Protein AF-A0A2N8P5I0-F1 (afdb_monomer_lite)

Secondary structure (DSSP, 8-state):
-HHHHHHHHHHHHTTGGGTSTT-TTEEEE--TT-SSPEEEETTTTEEEP---HHHHHHHHHHHHHTTPPEESS---

Sequence (76 aa):
MEICLAMRAEIAESYSYLWTTECDDWILLQTPRAIAPVIYNRSDRQVLLIDDDEVYAIVVAKMKNAGIQVFDQIPE

Radius of gyration: 12.61 Å; chains: 1; bounding box: 30×22×36 Å

Structure (mmCIF, N/CA/C/O backbone):
data_AF-A0A2N8P5I0-F1
#
_entry.id   AF-A0A2N8P5I0-F1
#
loop_
_atom_site.group_PDB
_atom_site.id
_atom_site.type_symbol
_atom_site.label_atom_id
_atom_site.label_alt_id
_atom_site.label_comp_id
_atom_site.label_asym_id
_atom_site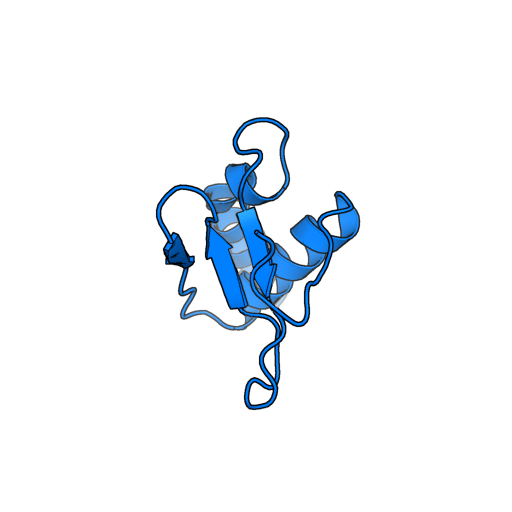.label_entity_id
_atom_site.label_seq_id
_atom_site.pdbx_PDB_ins_code
_atom_site.Cartn_x
_atom_site.Cartn_y
_atom_site.Cartn_z
_atom_site.occupancy
_atom_site.B_iso_or_equiv
_atom_site.auth_seq_id
_atom_site.auth_comp_id
_atom_site.auth_asym_id
_atom_site.auth_atom_id
_atom_site.pdbx_PDB_model_num
ATOM 1 N N . MET A 1 1 ? 19.124 -0.580 -18.908 1.00 59.78 1 MET A N 1
ATOM 2 C CA . MET A 1 1 ? 18.812 -0.371 -17.477 1.00 59.78 1 MET A CA 1
ATOM 3 C C . MET A 1 1 ? 17.540 0.458 -17.297 1.00 59.78 1 MET A C 1
ATOM 5 O O . MET A 1 1 ? 16.728 0.083 -16.471 1.00 59.78 1 MET A O 1
ATOM 9 N N . GLU A 1 2 ? 17.299 1.494 -18.112 1.00 61.53 2 GLU A N 1
ATOM 10 C CA . GLU A 1 2 ? 16.079 2.332 -18.040 1.00 61.53 2 GLU A CA 1
ATOM 11 C C . GLU A 1 2 ? 14.760 1.596 -18.356 1.00 61.53 2 GLU A C 1
ATOM 13 O O . GLU A 1 2 ? 13.722 1.922 -17.788 1.00 61.53 2 GLU A O 1
ATOM 18 N N . ILE A 1 3 ? 14.795 0.554 -19.195 1.00 64.56 3 ILE A N 1
ATOM 19 C CA . ILE A 1 3 ? 13.592 -0.200 -19.604 1.00 64.56 3 ILE A CA 1
ATOM 20 C C . ILE A 1 3 ? 12.956 -0.957 -18.421 1.00 64.56 3 ILE A C 1
ATOM 22 O O . ILE A 1 3 ? 11.735 -0.987 -18.298 1.00 64.56 3 ILE A O 1
ATOM 26 N N . CYS A 1 4 ? 13.763 -1.526 -17.516 1.00 75.69 4 CYS A N 1
ATOM 27 C CA . CYS A 1 4 ? 13.242 -2.284 -16.372 1.00 75.69 4 CYS A CA 1
ATOM 28 C C . CYS A 1 4 ? 12.549 -1.383 -15.342 1.00 75.69 4 CYS A C 1
ATOM 30 O O . CYS A 1 4 ? 11.567 -1.795 -14.733 1.00 75.69 4 CYS A O 1
ATOM 32 N N . LEU A 1 5 ? 13.037 -0.151 -15.163 1.00 73.06 5 LEU A N 1
ATOM 33 C CA . LEU A 1 5 ? 12.446 0.804 -14.226 1.00 73.06 5 LEU A CA 1
ATOM 34 C C . LEU A 1 5 ? 11.106 1.343 -14.748 1.00 73.06 5 LEU A C 1
ATOM 36 O O . LEU A 1 5 ? 10.144 1.429 -13.990 1.00 73.06 5 LEU A O 1
ATOM 40 N N . ALA A 1 6 ? 11.020 1.647 -16.048 1.00 78.75 6 ALA A N 1
ATOM 41 C CA . ALA A 1 6 ? 9.776 2.095 -16.677 1.00 78.75 6 ALA A CA 1
ATOM 42 C C . ALA A 1 6 ? 8.668 1.032 -16.581 1.00 78.75 6 ALA A C 1
ATOM 44 O O . ALA A 1 6 ? 7.539 1.353 -16.222 1.00 78.75 6 ALA A O 1
ATOM 45 N N . MET A 1 7 ? 9.012 -0.240 -16.807 1.00 85.19 7 MET A N 1
ATOM 46 C CA . MET A 1 7 ? 8.065 -1.350 -16.673 1.00 85.19 7 MET A CA 1
ATOM 47 C C . MET A 1 7 ? 7.530 -1.485 -15.240 1.00 85.19 7 MET A C 1
ATOM 49 O O . MET A 1 7 ? 6.346 -1.729 -15.034 1.00 85.19 7 MET A O 1
ATOM 53 N N . ARG A 1 8 ? 8.376 -1.281 -14.226 1.00 87.50 8 ARG A N 1
ATOM 54 C CA . ARG A 1 8 ? 7.940 -1.325 -12.822 1.00 87.50 8 ARG A CA 1
ATOM 55 C C . ARG A 1 8 ? 7.098 -0.129 -12.414 1.00 87.50 8 ARG A C 1
ATOM 57 O O . ARG A 1 8 ? 6.196 -0.286 -11.599 1.00 87.50 8 ARG A O 1
ATOM 64 N N . ALA A 1 9 ? 7.350 1.042 -12.992 1.00 87.44 9 ALA A N 1
ATOM 65 C CA . ALA A 1 9 ? 6.482 2.197 -12.801 1.00 87.44 9 ALA A CA 1
ATOM 66 C C . ALA A 1 9 ? 5.074 1.934 -13.360 1.00 87.44 9 ALA A C 1
ATOM 68 O O . ALA A 1 9 ? 4.097 2.270 -12.698 1.00 87.44 9 ALA A O 1
ATOM 69 N N . GLU A 1 10 ? 4.973 1.276 -14.517 1.00 91.56 10 GLU A N 1
ATOM 70 C CA . GLU A 1 10 ? 3.693 0.852 -15.096 1.00 91.56 10 GLU A CA 1
ATOM 71 C C . GLU A 1 10 ? 2.984 -0.188 -14.216 1.00 91.56 10 GLU A C 1
ATOM 73 O O . GLU A 1 10 ? 1.802 -0.033 -13.918 1.00 91.5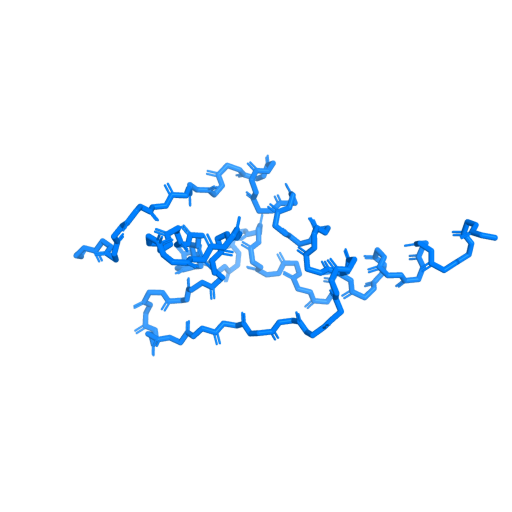6 10 GLU A O 1
ATOM 78 N N . ILE A 1 11 ? 3.707 -1.195 -13.706 1.00 93.00 11 ILE A N 1
ATOM 79 C CA . ILE A 1 11 ? 3.152 -2.156 -12.735 1.00 93.00 11 ILE A CA 1
ATOM 80 C C . ILE A 1 11 ? 2.666 -1.429 -11.478 1.00 93.00 11 ILE A C 1
ATOM 82 O O . ILE A 1 11 ? 1.581 -1.726 -10.981 1.00 93.00 11 ILE A O 1
ATOM 86 N N . ALA A 1 12 ? 3.427 -0.452 -10.980 1.00 93.88 12 ALA A N 1
ATOM 87 C CA . ALA A 1 12 ? 3.025 0.334 -9.825 1.00 93.88 12 ALA A CA 1
ATOM 88 C C . ALA A 1 12 ? 1.686 1.044 -10.073 1.00 93.88 12 ALA A C 1
ATOM 90 O O . ALA A 1 12 ? 0.871 1.063 -9.163 1.00 93.88 12 ALA A O 1
ATOM 91 N N . GLU A 1 13 ? 1.401 1.555 -11.279 1.00 94.38 13 GLU A N 1
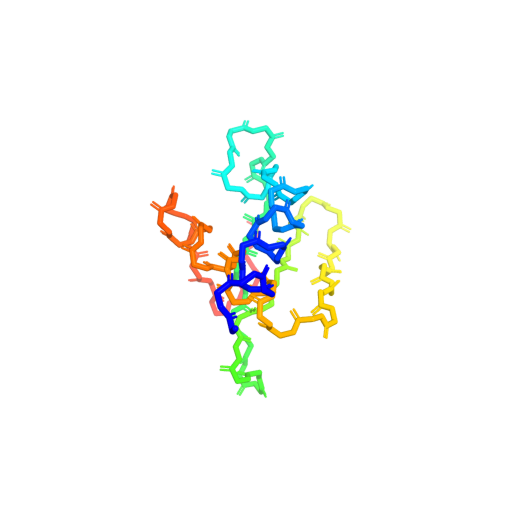ATOM 92 C CA . GLU A 1 13 ? 0.099 2.182 -11.583 1.00 94.38 13 GLU A CA 1
ATOM 93 C C . GLU A 1 13 ? -1.102 1.250 -11.375 1.00 94.38 13 GLU A C 1
ATOM 95 O O . GLU A 1 13 ? -2.186 1.741 -11.078 1.00 94.38 13 GLU A O 1
ATOM 100 N N . SER A 1 14 ? -0.939 -0.079 -11.433 1.00 94.12 14 SER A N 1
ATOM 101 C CA . SER A 1 14 ? -2.030 -1.007 -11.075 1.00 94.12 14 SER A CA 1
ATOM 102 C C . SER A 1 14 ? -2.488 -0.876 -9.612 1.00 94.12 14 SER A C 1
ATOM 104 O O . SER A 1 14 ? -3.588 -1.304 -9.267 1.00 94.12 14 SER A O 1
ATOM 106 N N . TYR A 1 15 ? -1.678 -0.225 -8.772 1.00 94.06 15 TYR A N 1
ATOM 107 C CA . TYR A 1 15 ? -1.958 0.091 -7.375 1.00 94.06 15 TYR A CA 1
ATOM 108 C C . TYR A 1 15 ? -2.419 1.540 -7.153 1.00 94.06 15 TYR A C 1
ATOM 110 O O . TYR A 1 15 ? -2.445 2.004 -6.013 1.00 94.06 15 TYR A O 1
ATOM 118 N N . SER A 1 16 ? -2.791 2.282 -8.205 1.00 93.75 16 SER A N 1
ATOM 119 C CA . SER A 1 16 ? -3.128 3.711 -8.100 1.00 93.75 16 SER A CA 1
ATOM 120 C C . SER A 1 16 ? -4.264 4.044 -7.144 1.00 93.75 16 SER A C 1
ATOM 122 O O . SER A 1 16 ? -4.309 5.146 -6.592 1.00 93.75 16 SER A O 1
ATOM 124 N N . TYR A 1 17 ? -5.144 3.083 -6.884 1.00 90.94 17 TYR A N 1
ATOM 125 C CA . TYR A 1 17 ? -6.208 3.186 -5.890 1.00 90.94 17 TYR A CA 1
ATOM 126 C C . TYR A 1 17 ? -5.694 3.453 -4.459 1.00 90.94 17 TYR A C 1
ATOM 128 O O . TYR A 1 17 ? -6.462 3.902 -3.618 1.00 90.94 17 TYR A O 1
ATOM 136 N N . LEU A 1 18 ? -4.407 3.216 -4.167 1.00 92.62 18 LEU A N 1
ATOM 137 C CA . LEU A 1 18 ? -3.802 3.448 -2.847 1.00 92.62 18 LEU A CA 1
ATOM 138 C C . LEU A 1 18 ? -3.471 4.920 -2.547 1.00 92.62 18 LEU A C 1
ATOM 140 O O . LEU A 1 18 ? -3.237 5.268 -1.392 1.00 92.62 18 LEU A O 1
ATOM 144 N N . TRP A 1 19 ? -3.368 5.777 -3.565 1.00 91.25 19 TRP A N 1
ATOM 145 C CA . TRP A 1 19 ? -2.982 7.192 -3.414 1.00 91.25 19 TRP A CA 1
ATOM 146 C C . TRP A 1 19 ? -3.901 8.152 -4.177 1.00 91.25 19 TRP A C 1
ATOM 148 O O . TRP A 1 19 ? -3.576 9.325 -4.367 1.00 91.25 19 TRP A O 1
ATOM 158 N N . THR A 1 20 ? -5.040 7.650 -4.642 1.00 87.38 20 THR A N 1
ATOM 159 C CA . THR A 1 20 ? -6.108 8.427 -5.274 1.00 87.38 20 THR A CA 1
ATOM 160 C C . THR A 1 20 ? -7.331 8.443 -4.359 1.00 87.38 20 THR A C 1
ATOM 162 O O . THR A 1 20 ? -7.419 7.675 -3.405 1.00 87.38 20 THR A O 1
ATOM 165 N N . THR A 1 21 ? -8.298 9.314 -4.640 1.00 68.56 21 THR A N 1
ATOM 166 C CA . THR A 1 21 ? -9.523 9.494 -3.834 1.00 68.56 21 THR A CA 1
ATOM 167 C C . THR A 1 21 ? -10.508 8.321 -3.925 1.00 68.56 21 THR A C 1
ATOM 169 O O . THR A 1 21 ? -11.656 8.449 -3.518 1.00 68.56 21 THR A O 1
ATOM 172 N N . GLU A 1 22 ? -10.114 7.208 -4.544 1.00 68.38 22 GLU A N 1
ATOM 173 C CA . GLU A 1 22 ? -10.983 6.050 -4.761 1.00 68.38 22 GLU A CA 1
ATOM 174 C C . GLU A 1 22 ? -10.992 5.088 -3.564 1.00 68.38 22 GLU A C 1
ATOM 176 O O . GLU A 1 22 ? -11.820 4.178 -3.522 1.00 68.38 22 GLU A O 1
ATOM 181 N N . CYS A 1 23 ? -10.099 5.263 -2.579 1.00 62.12 23 CYS A N 1
ATOM 182 C CA . CYS A 1 23 ? -9.981 4.319 -1.472 1.00 62.12 23 CYS A CA 1
ATOM 183 C C . CYS A 1 23 ? -9.409 4.969 -0.191 1.00 62.12 23 CYS A C 1
ATOM 185 O O . CYS A 1 23 ? -8.213 4.900 0.087 1.00 62.12 23 CYS A O 1
ATOM 187 N N . ASP A 1 24 ? -10.294 5.580 0.606 1.00 70.44 24 ASP A N 1
ATOM 188 C CA . ASP A 1 24 ? -9.969 6.465 1.747 1.00 70.44 24 ASP A CA 1
ATOM 189 C C . ASP A 1 24 ? -9.324 5.784 2.974 1.00 70.44 24 ASP A C 1
ATOM 191 O O . ASP A 1 24 ? -8.952 6.456 3.940 1.00 70.44 24 ASP A O 1
ATOM 195 N N . ASP A 1 25 ? -9.174 4.458 2.964 1.00 88.19 25 ASP A N 1
ATOM 196 C CA . ASP A 1 25 ? -8.782 3.691 4.152 1.00 88.19 25 ASP A CA 1
ATOM 197 C C . ASP A 1 25 ? -7.423 3.000 4.077 1.00 88.19 25 ASP A C 1
ATOM 199 O O . ASP A 1 25 ? -7.031 2.310 5.025 1.00 88.19 25 ASP A O 1
ATOM 203 N N . TRP A 1 26 ? -6.671 3.217 3.000 1.00 92.31 26 TRP A N 1
ATOM 204 C CA . TRP A 1 26 ? -5.289 2.760 2.920 1.00 92.31 26 TRP A CA 1
ATOM 205 C C . TRP A 1 26 ? -4.349 3.734 3.619 1.00 92.31 26 TRP A C 1
ATOM 207 O O . TRP A 1 26 ? -4.298 4.924 3.318 1.00 92.31 26 TRP A O 1
ATOM 217 N N . ILE A 1 27 ? -3.564 3.199 4.546 1.00 93.25 27 ILE A N 1
ATOM 218 C CA . ILE A 1 27 ? -2.558 3.937 5.299 1.00 93.25 27 ILE A CA 1
ATOM 219 C C . ILE A 1 27 ? -1.199 3.257 5.190 1.00 93.25 27 ILE A C 1
ATOM 221 O O . ILE A 1 27 ? -1.082 2.080 4.840 1.00 93.25 27 ILE A O 1
ATOM 225 N N . LEU A 1 28 ? -0.161 4.004 5.549 1.00 95.12 28 LEU A N 1
ATOM 226 C CA . LEU A 1 28 ? 1.161 3.452 5.797 1.00 95.12 28 LEU A CA 1
ATOM 227 C C . LEU A 1 28 ? 1.319 3.246 7.302 1.00 95.12 28 LEU A C 1
ATOM 229 O O . LEU A 1 28 ? 1.198 4.194 8.070 1.00 95.12 28 LEU A O 1
ATOM 233 N N . LEU A 1 29 ? 1.594 2.021 7.735 1.00 94.69 29 LEU A N 1
ATOM 234 C CA . LEU A 1 29 ? 1.792 1.683 9.142 1.00 94.69 29 LEU A CA 1
ATOM 235 C C . LEU A 1 29 ? 3.267 1.349 9.394 1.00 94.69 29 LEU A C 1
ATOM 237 O O . LEU A 1 29 ? 3.787 0.335 8.930 1.00 94.69 29 LEU A O 1
ATOM 241 N N . GLN A 1 30 ? 3.961 2.187 10.151 1.00 94.62 30 GLN A N 1
ATOM 242 C CA . GLN A 1 30 ? 5.320 1.932 10.600 1.00 94.62 30 GLN A CA 1
ATOM 243 C C . GLN A 1 30 ? 5.284 1.074 11.865 1.00 94.62 30 GLN A C 1
ATOM 245 O O . GLN A 1 30 ? 4.904 1.526 12.939 1.00 94.62 30 GLN A O 1
ATOM 250 N N . THR A 1 31 ? 5.707 -0.186 11.757 1.00 88.62 31 THR A N 1
ATOM 251 C CA . THR A 1 31 ? 5.829 -1.056 12.937 1.00 88.62 31 THR A CA 1
ATOM 252 C C . THR A 1 31 ? 7.242 -0.961 13.529 1.00 88.62 31 THR A C 1
ATOM 254 O O . THR A 1 31 ? 8.199 -0.761 12.775 1.00 88.62 31 THR A O 1
ATOM 257 N N . PRO A 1 32 ? 7.432 -1.174 14.848 1.00 87.69 32 PRO A N 1
ATOM 258 C CA . PRO A 1 32 ? 8.751 -1.061 15.486 1.00 87.69 32 PRO A CA 1
ATOM 259 C C . PRO A 1 32 ? 9.817 -2.031 14.957 1.00 87.69 32 PRO A C 1
ATOM 261 O O . PRO A 1 32 ? 11.000 -1.849 15.225 1.00 87.69 32 PRO A O 1
ATOM 264 N N . ARG A 1 33 ? 9.406 -3.104 14.267 1.00 87.75 33 ARG A N 1
ATOM 265 C CA . ARG A 1 33 ? 10.305 -4.145 13.745 1.00 87.75 33 ARG A CA 1
ATOM 266 C C . ARG A 1 33 ? 10.484 -4.091 12.229 1.00 87.75 33 ARG A C 1
ATOM 268 O O . ARG A 1 33 ? 11.349 -4.795 11.717 1.00 87.75 33 ARG A O 1
ATOM 275 N N . ALA A 1 34 ? 9.675 -3.310 11.517 1.00 85.25 34 ALA A N 1
ATOM 276 C CA . ALA A 1 34 ? 9.757 -3.218 10.067 1.00 85.25 34 ALA A CA 1
ATOM 277 C C . ALA A 1 34 ? 10.729 -2.110 9.646 1.00 85.25 34 ALA A C 1
ATOM 279 O O . ALA A 1 34 ? 10.686 -0.997 10.163 1.00 85.25 34 ALA A O 1
ATOM 280 N N . ILE A 1 35 ? 11.590 -2.416 8.675 1.00 86.94 35 ILE A N 1
ATOM 281 C CA . ILE A 1 35 ? 12.540 -1.451 8.098 1.00 86.94 35 ILE A CA 1
ATOM 282 C C . ILE A 1 35 ? 11.803 -0.394 7.259 1.00 86.94 35 ILE A C 1
ATOM 284 O O . ILE A 1 35 ? 12.265 0.737 7.139 1.00 86.94 35 ILE A O 1
ATOM 288 N N . ALA A 1 36 ? 10.642 -0.752 6.707 1.00 89.00 36 ALA A N 1
ATOM 289 C CA . ALA A 1 36 ? 9.794 0.130 5.923 1.00 89.00 36 ALA A CA 1
ATOM 290 C C . ALA A 1 36 ? 8.317 0.015 6.363 1.00 89.00 36 ALA A C 1
ATOM 292 O O . ALA A 1 36 ? 7.943 -1.007 6.948 1.00 89.00 36 ALA A O 1
ATOM 293 N N . PRO A 1 37 ? 7.479 1.037 6.105 1.00 93.75 37 PRO A N 1
ATOM 294 C CA . PRO A 1 37 ? 6.075 1.032 6.512 1.00 93.75 37 PRO A CA 1
ATOM 295 C C . PRO A 1 37 ? 5.251 -0.008 5.750 1.00 93.75 37 PRO A C 1
ATOM 297 O O . PRO A 1 37 ? 5.349 -0.098 4.537 1.00 93.75 37 PRO A O 1
ATOM 300 N N . VAL A 1 38 ? 4.366 -0.738 6.417 1.00 94.62 38 VAL A N 1
ATOM 301 C CA . VAL A 1 38 ? 3.459 -1.667 5.729 1.00 94.62 38 VAL A CA 1
ATOM 302 C C . VAL A 1 38 ? 2.256 -0.927 5.145 1.00 94.62 38 VAL A C 1
ATOM 304 O O . VAL A 1 38 ? 1.754 0.020 5.748 1.00 94.62 38 VAL A O 1
ATOM 307 N N . ILE A 1 39 ? 1.774 -1.370 3.984 1.00 95.12 39 ILE A N 1
ATOM 308 C CA . ILE A 1 39 ? 0.541 -0.854 3.380 1.00 95.12 39 ILE A CA 1
ATOM 309 C C . ILE A 1 39 ? -0.634 -1.572 4.046 1.00 95.12 39 ILE A C 1
ATOM 311 O O . ILE A 1 39 ? -0.752 -2.795 3.951 1.00 95.12 39 ILE A O 1
ATOM 315 N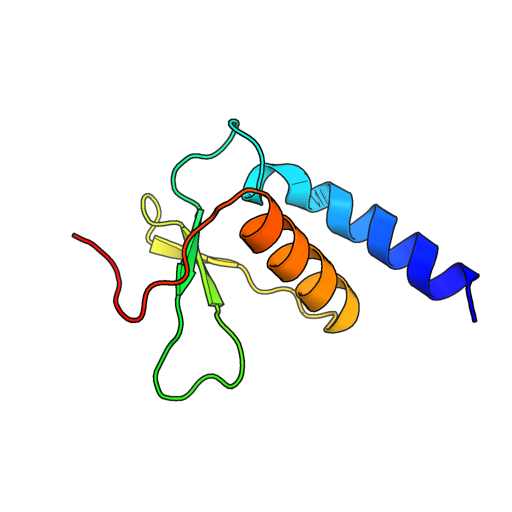 N . TYR A 1 40 ? -1.483 -0.823 4.745 1.00 93.94 40 TYR A N 1
ATOM 316 C CA . TYR A 1 40 ? -2.554 -1.370 5.574 1.00 93.94 40 TYR A CA 1
ATOM 317 C C . TYR A 1 40 ? -3.900 -0.747 5.218 1.00 93.94 40 TYR A C 1
ATOM 319 O O . TYR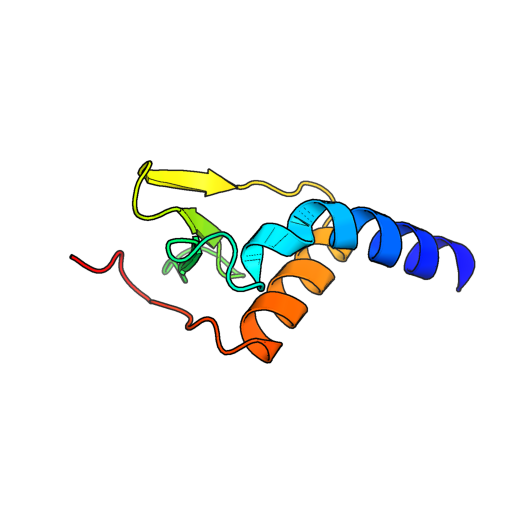 A 1 40 ? -4.018 0.474 5.158 1.00 93.94 40 TYR A O 1
ATOM 327 N N . ASN A 1 41 ? -4.918 -1.579 5.019 1.00 91.88 41 ASN A N 1
ATOM 328 C CA . ASN A 1 41 ? -6.301 -1.145 4.874 1.00 91.88 41 ASN A CA 1
ATOM 329 C C . ASN A 1 41 ? -6.995 -1.166 6.241 1.00 91.88 41 ASN A C 1
ATOM 331 O O . ASN A 1 41 ? -7.068 -2.217 6.886 1.00 91.88 41 ASN A O 1
ATOM 335 N N . ARG A 1 42 ? -7.521 -0.018 6.675 1.00 89.69 42 ARG A N 1
ATOM 336 C CA . ARG A 1 42 ? -8.193 0.117 7.975 1.00 89.69 42 ARG A CA 1
ATOM 337 C C . ARG A 1 42 ? -9.570 -0.541 8.020 1.00 89.69 42 ARG A C 1
ATOM 339 O O . ARG A 1 42 ? -9.904 -1.121 9.053 1.00 89.69 42 ARG A O 1
ATOM 346 N N . SER A 1 43 ? -10.349 -0.473 6.941 1.00 88.94 43 SER A N 1
ATOM 347 C CA . SER A 1 43 ? -11.725 -0.993 6.899 1.00 88.94 43 SER A CA 1
ATOM 348 C C . SER A 1 43 ? -11.740 -2.516 7.011 1.00 88.94 43 SER A C 1
ATOM 350 O O . SER A 1 43 ? -12.424 -3.073 7.869 1.00 88.94 43 SER A O 1
ATOM 352 N N . ASP A 1 44 ? -10.921 -3.184 6.198 1.00 89.31 44 ASP A N 1
ATOM 353 C CA . ASP A 1 44 ? -10.897 -4.647 6.083 1.00 89.31 44 ASP A CA 1
ATOM 354 C C . ASP A 1 44 ? -9.825 -5.301 6.965 1.00 89.31 44 ASP A C 1
ATOM 356 O O . ASP A 1 44 ? -9.763 -6.527 7.086 1.00 89.31 44 ASP A O 1
ATOM 360 N N . ARG A 1 45 ? -8.978 -4.485 7.606 1.00 89.69 45 ARG A N 1
ATOM 361 C CA . ARG A 1 45 ? -7.858 -4.904 8.464 1.00 89.69 45 ARG A CA 1
ATOM 362 C C . ARG A 1 45 ? -6.856 -5.815 7.753 1.00 89.69 45 ARG A C 1
ATOM 364 O O . ARG A 1 45 ? -6.310 -6.741 8.357 1.00 89.69 45 ARG A O 1
ATOM 371 N N . GLN A 1 46 ? -6.601 -5.538 6.478 1.00 91.12 46 GLN A N 1
ATOM 372 C CA . GLN A 1 46 ? -5.702 -6.319 5.631 1.00 91.12 46 GLN A CA 1
ATOM 373 C C . GLN A 1 46 ? -4.389 -5.585 5.369 1.00 91.12 46 GLN A C 1
ATOM 375 O O . GLN A 1 46 ? -4.341 -4.360 5.283 1.00 91.12 46 GLN A O 1
ATOM 380 N N . VAL A 1 47 ? -3.316 -6.358 5.215 1.00 92.62 47 VAL A N 1
ATOM 381 C CA . VAL A 1 47 ? -2.013 -5.861 4.768 1.00 9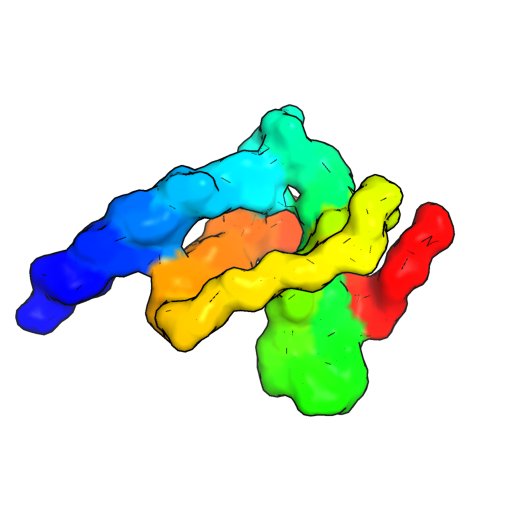2.62 47 VAL A CA 1
ATOM 382 C C . VAL A 1 47 ? -1.851 -6.214 3.297 1.00 92.62 47 VAL A C 1
ATOM 384 O O . VAL A 1 47 ? -2.072 -7.364 2.916 1.00 92.62 47 VAL A O 1
ATOM 387 N N . LEU A 1 48 ? -1.435 -5.244 2.488 1.00 94.06 48 LEU A N 1
ATOM 388 C CA . LEU A 1 48 ? -1.030 -5.493 1.111 1.00 94.06 48 LEU A CA 1
ATOM 389 C C . LEU A 1 48 ? 0.472 -5.780 1.071 1.00 94.06 48 LEU A C 1
ATOM 391 O O . LEU A 1 48 ? 1.283 -4.951 1.487 1.00 94.06 48 LEU A O 1
ATOM 395 N N . LEU A 1 49 ? 0.829 -6.953 0.552 1.00 94.62 49 LEU A N 1
ATOM 396 C CA . LEU A 1 49 ? 2.209 -7.335 0.280 1.00 94.62 49 LEU A CA 1
ATOM 397 C C . LEU A 1 49 ? 2.513 -7.109 -1.205 1.00 94.62 49 LEU A C 1
ATOM 399 O O . LEU A 1 49 ? 1.756 -7.551 -2.068 1.00 94.62 49 LEU A O 1
ATOM 403 N N . ILE A 1 50 ? 3.618 -6.425 -1.485 1.00 94.81 50 ILE A N 1
ATOM 404 C CA . ILE A 1 50 ? 4.174 -6.267 -2.829 1.00 94.81 50 ILE A CA 1
ATOM 405 C C . ILE A 1 50 ? 5.575 -6.876 -2.780 1.00 94.81 50 ILE A C 1
ATOM 407 O O . ILE A 1 50 ? 6.447 -6.331 -2.110 1.00 94.81 50 ILE A O 1
ATOM 411 N N . ASP A 1 51 ? 5.765 -8.012 -3.452 1.00 93.44 51 ASP A N 1
ATOM 412 C CA . ASP A 1 51 ? 7.007 -8.801 -3.376 1.00 93.44 51 ASP A CA 1
ATOM 413 C C . ASP A 1 51 ? 8.178 -8.184 -4.164 1.00 93.44 51 ASP A C 1
ATOM 415 O O . ASP A 1 51 ? 9.335 -8.508 -3.910 1.00 93.44 51 ASP A O 1
ATOM 419 N N . ASP A 1 52 ? 7.895 -7.318 -5.145 1.00 94.56 52 ASP A N 1
ATOM 420 C CA . ASP A 1 52 ? 8.929 -6.585 -5.884 1.00 94.56 52 ASP A CA 1
ATOM 421 C C . ASP A 1 52 ? 9.286 -5.296 -5.125 1.00 94.56 52 ASP A C 1
ATOM 423 O O . ASP A 1 52 ? 8.504 -4.342 -5.087 1.00 94.56 52 ASP A O 1
ATOM 427 N N . ASP A 1 53 ? 10.486 -5.277 -4.539 1.00 93.06 53 ASP A N 1
ATOM 428 C CA . ASP A 1 53 ? 11.004 -4.168 -3.729 1.00 93.06 53 ASP A CA 1
ATOM 429 C C . ASP A 1 53 ? 10.997 -2.817 -4.468 1.00 93.06 53 ASP A C 1
ATOM 431 O O . ASP A 1 53 ? 10.753 -1.771 -3.859 1.00 93.06 53 ASP A O 1
ATOM 435 N N . GLU A 1 54 ? 11.258 -2.809 -5.781 1.00 94.38 54 GLU A N 1
ATOM 436 C CA . GLU A 1 54 ? 11.268 -1.582 -6.581 1.00 94.38 54 GLU A CA 1
ATOM 437 C C . GLU A 1 54 ? 9.838 -1.074 -6.811 1.00 94.38 54 GLU A C 1
ATOM 439 O O . GLU A 1 54 ? 9.577 0.121 -6.654 1.00 94.38 54 GLU A O 1
ATOM 444 N N . VAL A 1 55 ? 8.895 -1.968 -7.135 1.00 95.44 55 VAL A N 1
ATOM 445 C CA . VAL A 1 55 ? 7.469 -1.612 -7.267 1.00 95.44 55 VAL A CA 1
ATOM 446 C C . VAL A 1 55 ? 6.936 -1.085 -5.938 1.00 95.44 55 VAL A C 1
ATOM 448 O O . VAL A 1 55 ? 6.312 -0.024 -5.897 1.00 95.44 55 VAL A O 1
ATOM 451 N N . TYR A 1 56 ? 7.236 -1.780 -4.842 1.00 95.81 56 TYR A N 1
ATOM 452 C CA . TYR A 1 56 ? 6.869 -1.364 -3.495 1.00 95.81 56 TYR A CA 1
ATOM 453 C C . TYR A 1 56 ? 7.399 0.041 -3.168 1.00 95.81 56 TYR A C 1
ATOM 455 O O . TYR A 1 56 ? 6.640 0.904 -2.715 1.00 95.81 56 TYR A O 1
ATOM 463 N N . ALA A 1 57 ? 8.679 0.309 -3.447 1.00 95.19 57 ALA A N 1
ATOM 464 C CA . ALA A 1 57 ? 9.283 1.613 -3.195 1.00 95.19 57 ALA A CA 1
ATOM 465 C C . ALA A 1 57 ? 8.583 2.738 -3.979 1.00 95.19 57 ALA A C 1
ATOM 467 O O . ALA A 1 57 ? 8.339 3.814 -3.424 1.00 95.19 57 ALA A O 1
ATOM 468 N N . ILE A 1 58 ? 8.214 2.486 -5.242 1.00 95.94 58 ILE A N 1
ATOM 469 C CA . ILE A 1 58 ? 7.468 3.438 -6.080 1.00 95.94 58 ILE A CA 1
ATOM 470 C C . ILE A 1 58 ? 6.076 3.702 -5.492 1.00 95.94 58 ILE A C 1
ATOM 472 O O . ILE A 1 58 ? 5.682 4.862 -5.356 1.00 95.94 58 ILE A O 1
ATOM 476 N N . VAL A 1 59 ? 5.344 2.653 -5.108 1.00 95.94 59 VAL A N 1
ATOM 477 C CA . VAL A 1 59 ? 3.997 2.761 -4.522 1.00 95.94 59 VAL A CA 1
ATOM 478 C C . VAL A 1 59 ? 4.018 3.580 -3.231 1.00 95.94 59 VAL A C 1
ATOM 480 O O . VAL A 1 59 ? 3.276 4.555 -3.105 1.00 95.94 59 VAL A O 1
ATOM 483 N N . VAL A 1 60 ? 4.915 3.261 -2.295 1.00 95.69 60 VAL A N 1
ATOM 484 C CA . VAL A 1 60 ? 5.030 3.991 -1.022 1.00 95.69 60 VAL A CA 1
ATOM 485 C C . VAL A 1 60 ? 5.411 5.455 -1.249 1.00 95.69 60 VAL A C 1
ATOM 487 O O . VAL A 1 60 ? 4.881 6.340 -0.573 1.00 95.69 60 VAL A O 1
ATOM 490 N N . ALA A 1 61 ? 6.303 5.738 -2.203 1.00 95.50 61 ALA A N 1
ATOM 491 C CA . ALA A 1 61 ? 6.647 7.111 -2.560 1.00 95.50 61 ALA A CA 1
ATOM 492 C C . ALA A 1 61 ? 5.427 7.881 -3.088 1.00 95.50 61 ALA A C 1
ATOM 494 O O . ALA A 1 61 ? 5.196 9.017 -2.672 1.00 95.50 61 ALA A O 1
ATOM 495 N N . LYS A 1 62 ? 4.608 7.263 -3.948 1.00 95.31 62 LYS A N 1
ATOM 496 C CA . LYS A 1 62 ? 3.374 7.875 -4.459 1.00 95.31 62 LYS A CA 1
ATOM 497 C C . LYS A 1 62 ? 2.342 8.126 -3.362 1.00 95.31 62 LYS A C 1
ATOM 499 O O . LYS A 1 62 ? 1.811 9.230 -3.302 1.00 95.31 62 LYS A O 1
ATOM 504 N N . MET A 1 63 ? 2.127 7.172 -2.453 1.00 94.44 63 MET A N 1
ATOM 505 C CA . MET A 1 63 ? 1.245 7.358 -1.291 1.00 94.44 63 MET A CA 1
ATOM 506 C C . MET A 1 63 ? 1.682 8.554 -0.436 1.00 94.44 63 MET A C 1
ATOM 508 O O . MET A 1 63 ? 0.874 9.432 -0.138 1.00 94.44 63 MET A O 1
ATOM 512 N N . LYS A 1 64 ? 2.977 8.651 -0.111 1.00 93.75 64 LYS A N 1
ATOM 513 C CA . LYS A 1 64 ? 3.522 9.794 0.641 1.00 93.75 64 LYS A CA 1
ATOM 514 C C . LYS A 1 64 ? 3.352 11.117 -0.111 1.00 93.75 64 LYS A C 1
ATOM 516 O O . LYS A 1 64 ? 2.963 12.111 0.494 1.00 93.75 64 LYS A O 1
ATOM 521 N N . ASN A 1 65 ? 3.602 11.132 -1.422 1.00 94.38 65 ASN A N 1
ATOM 522 C CA . ASN A 1 65 ? 3.445 12.328 -2.258 1.00 94.38 65 ASN A CA 1
ATOM 523 C C . ASN A 1 65 ? 1.982 12.780 -2.386 1.00 94.38 65 ASN A C 1
ATOM 525 O O . ASN A 1 65 ? 1.729 13.973 -2.525 1.00 94.38 65 ASN A O 1
ATOM 529 N N . ALA A 1 66 ? 1.029 11.850 -2.306 1.00 92.44 66 ALA A N 1
ATOM 530 C CA . ALA A 1 66 ? -0.400 12.150 -2.249 1.00 92.44 66 ALA A CA 1
ATOM 531 C C . ALA A 1 66 ? -0.870 12.630 -0.861 1.00 92.44 66 ALA A C 1
ATOM 533 O O . ALA A 1 66 ? -2.036 12.975 -0.693 1.00 92.44 66 ALA A O 1
ATOM 534 N N . GLY A 1 67 ? 0.023 12.677 0.133 1.00 91.25 67 GLY A N 1
ATOM 535 C CA . GLY A 1 67 ? -0.283 13.134 1.488 1.00 91.25 67 GLY A CA 1
ATOM 536 C C . GLY A 1 67 ? -0.793 12.041 2.428 1.00 91.25 67 GLY A C 1
ATOM 537 O O . GLY A 1 67 ? -1.223 12.361 3.536 1.00 91.25 67 GLY A O 1
ATOM 538 N N . ILE A 1 68 ? -0.724 10.763 2.033 1.00 91.00 68 ILE A N 1
ATOM 539 C CA . ILE A 1 68 ? -1.072 9.650 2.920 1.00 91.00 68 ILE A CA 1
ATOM 540 C C . ILE A 1 68 ? -0.063 9.598 4.067 1.00 91.00 68 ILE A C 1
ATOM 542 O O . ILE A 1 68 ? 1.152 9.503 3.863 1.00 91.00 68 ILE A O 1
ATOM 546 N N . GLN A 1 69 ? -0.581 9.684 5.289 1.00 86.38 69 GLN A N 1
ATOM 547 C CA . GLN A 1 69 ? 0.234 9.724 6.495 1.00 86.38 69 GLN A CA 1
ATOM 548 C C . GLN A 1 69 ? 0.788 8.343 6.853 1.00 86.38 69 GLN A C 1
ATOM 550 O O . GLN A 1 69 ? 0.191 7.303 6.565 1.00 86.38 69 GLN A O 1
ATOM 555 N N . VAL A 1 70 ? 1.948 8.364 7.510 1.00 93.00 70 VAL A N 1
ATOM 556 C CA . VAL A 1 70 ? 2.537 7.190 8.149 1.00 93.00 70 VAL A CA 1
ATOM 557 C C . VAL A 1 70 ? 2.135 7.208 9.618 1.00 93.00 70 VAL A C 1
ATOM 559 O O . VAL A 1 70 ? 2.361 8.203 10.302 1.00 93.00 70 VAL A O 1
ATOM 562 N N . PHE A 1 71 ? 1.554 6.115 10.089 1.00 92.31 71 PHE A N 1
ATOM 563 C CA . PHE A 1 71 ? 1.125 5.939 11.468 1.00 92.31 71 PHE A CA 1
ATOM 564 C C . PHE A 1 71 ? 2.034 4.935 12.168 1.00 92.31 71 PHE A C 1
ATOM 566 O O . PHE A 1 71 ? 2.386 3.918 11.583 1.00 92.31 71 PHE A O 1
ATOM 573 N N . ASP A 1 72 ? 2.365 5.174 13.432 1.00 91.12 72 ASP A N 1
ATOM 574 C CA . ASP A 1 72 ? 3.143 4.220 14.240 1.00 91.12 72 ASP A CA 1
ATOM 575 C C . ASP A 1 72 ? 2.255 3.154 14.912 1.00 91.12 72 ASP A C 1
ATOM 577 O O . ASP A 1 72 ? 2.735 2.166 15.473 1.00 91.12 72 ASP A O 1
ATOM 581 N N . GLN A 1 73 ? 0.938 3.365 14.882 1.00 88.56 73 GLN A N 1
ATOM 582 C CA . GLN A 1 73 ? -0.087 2.493 15.449 1.00 88.56 73 GLN A CA 1
ATOM 583 C C . GLN A 1 73 ? -1.317 2.489 14.544 1.00 88.56 73 GLN A C 1
ATOM 585 O O . GLN A 1 73 ? -1.543 3.436 13.795 1.00 88.56 73 GLN A O 1
ATOM 590 N N . ILE A 1 74 ? -2.116 1.424 14.609 1.00 84.69 74 ILE A N 1
ATOM 591 C CA . ILE A 1 74 ? -3.388 1.374 13.885 1.00 84.69 74 ILE A CA 1
ATOM 592 C C . ILE A 1 74 ? -4.329 2.394 14.548 1.00 84.69 74 ILE A C 1
ATOM 594 O O . ILE A 1 74 ? -4.579 2.253 15.746 1.00 84.69 74 ILE A O 1
ATOM 598 N N . PRO A 1 75 ? -4.806 3.420 13.821 1.00 76.69 75 PRO A N 1
ATOM 599 C CA . PRO A 1 75 ? -5.741 4.394 14.375 1.00 76.69 75 PRO A CA 1
ATOM 600 C C . PRO A 1 75 ? -7.097 3.734 14.676 1.00 76.69 75 PRO A C 1
ATOM 602 O O . PRO A 1 75 ? -7.499 2.812 13.962 1.00 76.69 75 PRO A O 1
ATOM 605 N N . GLU A 1 76 ? -7.760 4.196 15.742 1.00 69.62 76 GLU A N 1
ATOM 606 C CA . GLU A 1 76 ? -9.122 3.777 16.128 1.00 69.62 76 GLU A CA 1
ATOM 607 C C . GLU A 1 76 ? -10.192 4.220 15.122 1.00 69.62 76 GLU A C 1
ATOM 609 O O . GLU A 1 76 ? -10.045 5.319 14.534 1.00 69.62 76 GLU A O 1
#

pLDDT: mean 88.39, std 9.13, range [59.78, 95.94]

Foldseek 3Di:
DVVVLVVLLVVLVVVVCLLDPNAPFWAFEDEPPDPGTWTAGLVVRDTDDDPDPSSVVSNVVSNVVSVGDYHPDRDD

Organism: Streptomyces noursei (NCBI:txid1971)